Protein AF-A0A6P2B2T2-F1 (afdb_monomer)

Nearest PDB structures (foldseek):
  8x6g-assembly1_H  TM=9.852E-01  e=2.542E-02  Staphylococcus aureus
  6dvb-assembly1_F  TM=8.873E-01  e=1.556E-02  Mycobacterium tuberculosis H37Rv
  1or7-assembly3_A  TM=9.246E-01  e=1.600E-01  Escherichia coli
  6in7-assembly1_B  TM=9.343E-01  e=1.924E-01  Pseudomonas aeruginosa PAO1
  1or7-assembly3_B  TM=9.023E-01  e=2.780E-01  Escherichia coli

Radius of gyration: 14.07 Å; Cα contacts (8 Å, |Δi|>4): 42; chains: 1; bounding box: 32×29×30 Å

Foldseek 3Di:
DVLLVPDDPVLNVLCCVCPVVVDQLVVVCVVVVHDSVVSVVSPVVSVVSSVCVVVCVCVVVVVVVPPD

Structure (mmCIF, N/CA/C/O backbone):
data_AF-A0A6P2B2T2-F1
#
_entry.id   AF-A0A6P2B2T2-F1
#
loop_
_atom_site.group_PDB
_atom_site.id
_atom_site.type_symbol
_atom_site.label_atom_id
_atom_site.label_alt_id
_atom_site.label_comp_id
_atom_site.label_asym_id
_atom_site.label_entity_id
_atom_site.label_seq_id
_atom_site.pdbx_PDB_ins_code
_atom_site.Cartn_x
_atom_site.Cartn_y
_atom_site.Cartn_z
_atom_site.occupancy
_atom_site.B_iso_or_equiv
_atom_site.auth_seq_id
_atom_site.auth_comp_id
_atom_site.auth_asym_id
_atom_site.auth_atom_id
_atom_site.pdbx_PDB_model_num
ATOM 1 N N . TYR A 1 1 ? 0.602 4.990 -16.737 1.00 52.47 1 TYR A N 1
ATOM 2 C CA . TYR A 1 1 ? -0.021 3.777 -16.158 1.00 52.47 1 TYR A CA 1
ATOM 3 C C . TYR A 1 1 ? 0.865 2.514 -16.144 1.00 52.47 1 TYR A C 1
ATOM 5 O O . TYR A 1 1 ? 0.517 1.583 -15.430 1.00 52.47 1 TYR A O 1
ATOM 13 N N . GLN A 1 2 ? 2.028 2.454 -16.819 1.00 61.28 2 GLN A N 1
ATOM 14 C CA . GLN A 1 2 ? 2.853 1.224 -16.910 1.00 61.28 2 GLN A CA 1
ATOM 15 C C . GLN A 1 2 ? 3.451 0.709 -15.577 1.00 61.28 2 GLN A C 1
ATOM 17 O O . GLN A 1 2 ? 3.750 -0.476 -15.444 1.00 61.28 2 GLN A O 1
ATOM 22 N N . LEU A 1 3 ? 3.589 1.558 -14.553 1.00 69.19 3 LEU A N 1
ATOM 23 C CA . LEU A 1 3 ? 4.192 1.161 -13.272 1.00 69.19 3 LEU A CA 1
ATOM 24 C C . LEU A 1 3 ? 3.233 0.397 -12.353 1.00 69.19 3 LEU A C 1
ATOM 26 O O . LEU A 1 3 ? 3.671 -0.473 -11.607 1.00 69.19 3 LEU A O 1
ATOM 30 N N . ILE A 1 4 ? 1.929 0.654 -12.433 1.00 73.06 4 ILE A N 1
ATOM 31 C CA . ILE A 1 4 ? 0.936 -0.031 -11.591 1.00 73.06 4 ILE A CA 1
ATOM 32 C C . ILE A 1 4 ? 0.735 -1.482 -12.056 1.00 73.06 4 ILE A C 1
ATOM 34 O O . ILE A 1 4 ? 0.520 -2.360 -11.229 1.00 73.06 4 ILE A O 1
ATOM 38 N N . GLY A 1 5 ? 0.912 -1.769 -13.352 1.00 77.94 5 GLY A N 1
ATOM 39 C CA . GLY A 1 5 ? 0.701 -3.108 -13.921 1.00 77.94 5 GLY A CA 1
ATOM 40 C C . GLY A 1 5 ? 1.614 -4.217 -13.377 1.00 77.94 5 GLY A C 1
ATOM 41 O O . GLY A 1 5 ? 1.251 -5.380 -13.460 1.00 77.94 5 GLY A O 1
ATOM 42 N N . GLY A 1 6 ? 2.763 -3.880 -12.776 1.00 81.06 6 GLY A N 1
ATOM 43 C CA . GLY A 1 6 ? 3.649 -4.862 -12.113 1.00 81.06 6 GLY A CA 1
ATOM 44 C C . GLY A 1 6 ? 3.408 -5.018 -10.604 1.00 81.06 6 GLY A C 1
ATOM 45 O O . GLY A 1 6 ? 4.228 -5.595 -9.886 1.00 81.06 6 GLY A O 1
ATOM 46 N N . LEU A 1 7 ? 2.319 -4.443 -10.094 1.00 87.44 7 LEU A N 1
ATOM 47 C CA . LEU A 1 7 ? 1.809 -4.712 -8.754 1.00 87.44 7 LEU A CA 1
ATOM 48 C C . LEU A 1 7 ? 0.777 -5.842 -8.816 1.00 87.44 7 LEU A C 1
ATOM 50 O O . LEU A 1 7 ? 0.002 -5.924 -9.767 1.00 87.44 7 LEU A O 1
ATOM 54 N N . SER A 1 8 ? 0.724 -6.683 -7.788 1.00 89.38 8 SER A N 1
ATOM 55 C CA . SER A 1 8 ? -0.352 -7.666 -7.625 1.00 89.38 8 SER A CA 1
ATOM 56 C C . SER A 1 8 ? -1.707 -6.971 -7.448 1.00 89.38 8 SER A C 1
ATOM 58 O O . SER A 1 8 ? -1.774 -5.815 -7.025 1.00 89.38 8 SER A O 1
ATOM 60 N N . ARG A 1 9 ? -2.817 -7.681 -7.691 1.00 90.06 9 ARG A N 1
ATOM 61 C CA . ARG A 1 9 ? -4.170 -7.119 -7.495 1.00 90.06 9 ARG A CA 1
ATOM 62 C C . ARG A 1 9 ? -4.377 -6.520 -6.100 1.0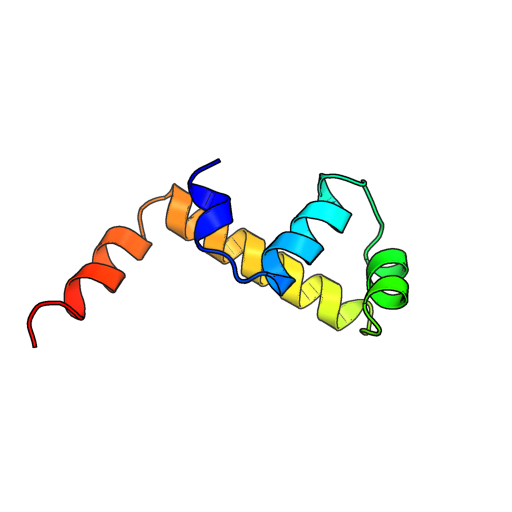0 90.06 9 ARG A C 1
ATOM 64 O O . ARG A 1 9 ? -4.977 -5.457 -5.987 1.00 90.06 9 ARG A O 1
ATOM 71 N N . ARG A 1 10 ? -3.848 -7.160 -5.051 1.00 90.19 10 ARG A N 1
ATOM 72 C CA . ARG A 1 10 ? -3.970 -6.670 -3.667 1.00 90.19 10 ARG A CA 1
ATOM 73 C C . ARG A 1 10 ? -3.188 -5.372 -3.450 1.00 90.19 10 ARG A C 1
ATOM 75 O O . ARG A 1 10 ? -3.683 -4.455 -2.802 1.00 90.19 10 ARG A O 1
ATOM 82 N N . GLU A 1 11 ? -1.998 -5.263 -4.035 1.00 92.38 11 GLU A N 1
ATOM 83 C CA . GLU A 1 11 ? -1.192 -4.037 -4.002 1.00 92.38 11 GLU A CA 1
ATOM 84 C C . GLU A 1 11 ? -1.864 -2.894 -4.785 1.00 92.38 11 GLU A C 1
ATOM 86 O O . GLU A 1 11 ? -1.913 -1.761 -4.307 1.00 92.38 11 GLU A O 1
ATOM 91 N N . GLN A 1 12 ? -2.436 -3.189 -5.958 1.00 92.94 12 GLN A N 1
ATOM 92 C CA . GLN A 1 12 ? -3.200 -2.216 -6.748 1.00 92.94 12 GLN A CA 1
ATOM 93 C C . GLN A 1 12 ? -4.428 -1.713 -5.982 1.00 92.94 12 GLN A C 1
ATOM 95 O O . GLN A 1 12 ? -4.686 -0.513 -5.960 1.00 92.94 12 GLN A O 1
ATOM 100 N N . GLN A 1 13 ? -5.150 -2.612 -5.306 1.00 93.88 13 GLN A N 1
ATOM 101 C CA . GLN A 1 13 ? -6.317 -2.268 -4.495 1.00 93.88 13 GLN A CA 1
ATOM 102 C C . GLN A 1 13 ? -5.944 -1.365 -3.310 1.00 93.88 13 GLN A C 1
ATOM 104 O O . GLN A 1 13 ? -6.633 -0.381 -3.051 1.00 93.88 13 GLN A O 1
ATOM 109 N N . LEU A 1 14 ? -4.822 -1.639 -2.635 1.00 94.62 14 LEU A N 1
ATOM 110 C CA . LEU A 1 14 ? -4.300 -0.777 -1.568 1.00 94.62 14 LEU A CA 1
ATOM 111 C C . LEU A 1 14 ? -3.956 0.629 -2.078 1.00 94.62 14 LEU A C 1
ATOM 113 O O . LEU A 1 14 ? -4.325 1.615 -1.442 1.00 94.62 14 LEU A O 1
ATOM 117 N N . ILE A 1 15 ? -3.291 0.735 -3.234 1.00 93.81 15 ILE A N 1
ATOM 118 C CA . ILE A 1 15 ? -2.970 2.025 -3.864 1.00 93.81 15 ILE A CA 1
ATOM 119 C C . ILE A 1 15 ? -4.243 2.772 -4.274 1.00 93.81 15 ILE A C 1
ATOM 121 O O . ILE A 1 15 ? -4.358 3.965 -4.001 1.00 93.81 15 ILE A O 1
ATOM 125 N N . ALA A 1 16 ? -5.208 2.082 -4.886 1.00 93.94 16 ALA A N 1
ATOM 126 C CA . ALA A 1 16 ? -6.470 2.676 -5.313 1.00 93.94 16 ALA A CA 1
ATOM 127 C C . ALA A 1 16 ? -7.263 3.227 -4.123 1.00 93.94 16 ALA A C 1
ATOM 129 O O . ALA A 1 16 ? -7.744 4.353 -4.179 1.00 93.94 16 ALA A O 1
ATOM 130 N N . LEU A 1 17 ? -7.341 2.488 -3.014 1.00 94.94 17 LEU A N 1
ATOM 131 C CA . LEU A 1 17 ? -8.022 2.974 -1.816 1.00 94.94 17 LEU A CA 1
ATOM 132 C C . LEU A 1 17 ? -7.272 4.141 -1.163 1.00 94.94 17 LEU A C 1
ATOM 134 O O . LEU A 1 17 ? -7.902 5.113 -0.754 1.00 94.94 17 LEU A O 1
ATOM 138 N N . LYS A 1 18 ? -5.938 4.069 -1.078 1.00 94.62 18 LYS A N 1
ATOM 139 C CA . LYS A 1 18 ? -5.134 5.088 -0.395 1.00 94.62 18 LYS A CA 1
ATOM 140 C C . LYS A 1 18 ? -5.040 6.402 -1.164 1.00 94.62 18 LYS A C 1
ATOM 142 O O . LYS A 1 18 ? -5.160 7.462 -0.561 1.00 94.62 18 LYS A O 1
ATOM 147 N N . TYR A 1 19 ? -4.773 6.324 -2.462 1.00 92.44 19 TYR A N 1
ATOM 148 C CA . TYR A 1 19 ? -4.434 7.480 -3.295 1.00 92.44 19 TYR A CA 1
ATOM 149 C C . TYR A 1 19 ? -5.498 7.795 -4.347 1.00 92.44 19 TYR A C 1
ATOM 151 O O . TYR A 1 19 ? -5.551 8.921 -4.819 1.00 92.44 19 TYR A O 1
ATOM 159 N N . GLY A 1 20 ? -6.336 6.824 -4.721 1.00 91.19 20 GLY A N 1
ATOM 160 C CA . GLY A 1 20 ? -7.468 7.055 -5.625 1.00 91.19 20 GLY A CA 1
ATOM 161 C C . GLY A 1 20 ? -8.743 7.476 -4.893 1.00 91.19 20 GLY A C 1
ATOM 162 O O . GLY A 1 20 ? -9.471 8.328 -5.382 1.00 91.19 20 GLY A O 1
ATOM 163 N N . ALA A 1 21 ? -9.003 6.896 -3.719 1.00 94.06 21 ALA A N 1
ATOM 164 C CA . ALA A 1 21 ? -10.187 7.172 -2.899 1.00 94.06 21 ALA A CA 1
ATOM 165 C C . ALA A 1 21 ? -9.866 7.898 -1.577 1.00 94.06 21 ALA A C 1
ATOM 167 O O . ALA A 1 21 ? -10.732 7.972 -0.706 1.00 94.06 21 ALA A O 1
ATOM 168 N N . GLU A 1 22 ? -8.620 8.362 -1.415 1.00 93.56 22 GLU A N 1
ATOM 169 C CA . GLU A 1 22 ? -8.111 9.139 -0.268 1.00 93.56 22 GLU A CA 1
ATOM 170 C C . GLU A 1 22 ? -8.412 8.539 1.119 1.00 93.56 22 GLU A C 1
ATOM 172 O O . GLU A 1 22 ? -8.545 9.239 2.124 1.00 93.56 22 GLU A O 1
ATOM 177 N N . GLN A 1 23 ? -8.504 7.210 1.209 1.00 96.69 23 GLN A N 1
ATOM 178 C CA . GLN A 1 23 ? -8.861 6.547 2.457 1.00 96.69 23 GLN A CA 1
ATOM 179 C C . GLN A 1 23 ? -7.709 6.545 3.469 1.00 96.69 23 GLN A C 1
ATOM 181 O O . GLN A 1 23 ? -6.517 6.448 3.147 1.00 96.69 23 GLN A O 1
ATOM 186 N N . THR A 1 24 ? -8.069 6.590 4.752 1.00 95.69 24 THR A N 1
ATOM 187 C CA . THR A 1 24 ? -7.109 6.440 5.851 1.00 95.69 24 THR A CA 1
ATOM 188 C C . THR A 1 24 ? -6.692 4.979 6.011 1.00 95.69 24 THR A C 1
ATOM 190 O O . THR A 1 24 ? -7.432 4.061 5.653 1.00 95.69 24 THR A O 1
ATOM 193 N N . ASN A 1 25 ? -5.520 4.736 6.606 1.00 94.31 25 ASN A N 1
ATOM 194 C CA . ASN A 1 25 ? -5.029 3.371 6.824 1.00 94.31 25 ASN A CA 1
ATOM 195 C C . ASN A 1 25 ? -6.002 2.558 7.695 1.00 94.31 25 ASN A C 1
ATOM 197 O O . ASN A 1 25 ? -6.223 1.382 7.428 1.00 94.31 25 ASN A O 1
ATOM 201 N N . ARG A 1 26 ? -6.654 3.212 8.665 1.00 95.69 26 ARG A N 1
ATOM 202 C CA . ARG A 1 26 ? -7.731 2.644 9.483 1.00 95.69 26 ARG A CA 1
ATOM 203 C C . ARG A 1 26 ? -8.964 2.239 8.675 1.00 95.69 26 ARG A C 1
ATOM 205 O O . ARG A 1 26 ? -9.497 1.154 8.878 1.00 95.69 26 ARG A O 1
ATOM 212 N N . LYS A 1 27 ? -9.429 3.083 7.747 1.00 95.88 27 LYS A N 1
ATOM 213 C CA . LYS A 1 27 ? -10.589 2.742 6.908 1.00 95.88 27 LYS A CA 1
ATOM 214 C C . LYS A 1 27 ? -10.257 1.590 5.959 1.00 95.88 27 LYS A C 1
ATOM 216 O O . LYS A 1 27 ? -11.056 0.675 5.806 1.00 95.88 27 LYS A O 1
ATOM 221 N N . ILE A 1 28 ? -9.060 1.605 5.377 1.00 95.88 28 ILE A N 1
ATOM 222 C CA . ILE A 1 28 ? -8.560 0.530 4.511 1.00 95.88 28 ILE A CA 1
ATOM 223 C C . ILE A 1 28 ? -8.452 -0.789 5.282 1.00 95.88 28 ILE A C 1
ATOM 225 O O . ILE A 1 28 ? -8.860 -1.825 4.768 1.00 95.88 28 ILE A O 1
ATOM 229 N N . ALA A 1 29 ? -7.949 -0.742 6.516 1.00 96.25 29 ALA A N 1
ATOM 230 C CA . ALA A 1 29 ? -7.876 -1.886 7.420 1.00 96.25 29 ALA A CA 1
ATOM 231 C C . ALA A 1 29 ? -9.253 -2.533 7.631 1.00 96.25 29 ALA A C 1
ATOM 233 O O . ALA A 1 29 ? -9.383 -3.742 7.470 1.00 96.25 29 ALA A O 1
ATOM 234 N N . HIS A 1 30 ? -10.292 -1.729 7.874 1.00 96.00 30 HIS A N 1
ATOM 235 C CA . HIS A 1 30 ? -11.664 -2.235 7.967 1.00 96.00 30 HIS A CA 1
ATOM 236 C C . HIS A 1 30 ? -12.203 -2.802 6.646 1.00 96.00 30 HIS A C 1
ATOM 238 O O . HIS A 1 30 ? -12.885 -3.817 6.662 1.00 96.00 30 HIS A O 1
ATOM 244 N N . ILE A 1 31 ? -11.907 -2.168 5.506 1.00 94.69 31 ILE A N 1
ATOM 245 C CA . ILE A 1 31 ? -12.391 -2.618 4.187 1.00 94.69 31 ILE A CA 1
ATOM 246 C C . ILE A 1 31 ? -11.765 -3.959 3.778 1.00 94.69 31 ILE A C 1
ATOM 248 O O . ILE A 1 31 ? -12.418 -4.768 3.126 1.00 94.69 31 ILE A O 1
ATOM 252 N N . LEU A 1 32 ? -10.493 -4.179 4.118 1.00 92.50 32 LEU A N 1
ATOM 253 C CA . LEU A 1 32 ? -9.710 -5.331 3.659 1.00 92.50 32 LEU A CA 1
ATOM 254 C C . LEU A 1 32 ? -9.507 -6.415 4.725 1.00 92.50 32 LEU A C 1
ATOM 256 O O . LEU A 1 32 ? -8.745 -7.350 4.471 1.00 92.50 32 LEU A O 1
ATOM 260 N N . ASP A 1 33 ? -10.146 -6.269 5.887 1.00 94.25 33 ASP A N 1
ATOM 261 C CA . ASP A 1 33 ? -9.982 -7.133 7.063 1.00 94.25 33 ASP A CA 1
ATOM 262 C C . ASP A 1 33 ? -8.500 -7.348 7.427 1.00 94.25 33 ASP A C 1
ATOM 264 O O . ASP A 1 33 ? -7.943 -8.446 7.432 1.00 94.25 33 ASP A O 1
ATOM 268 N N . MET A 1 34 ? -7.803 -6.232 7.635 1.00 93.12 34 MET A N 1
ATOM 269 C CA . MET A 1 34 ? -6.387 -6.186 7.997 1.00 93.12 34 MET A CA 1
ATOM 270 C C . MET A 1 34 ? -6.192 -5.274 9.203 1.00 93.12 34 MET A C 1
ATOM 272 O O . MET A 1 34 ? -6.996 -4.385 9.457 1.00 93.12 34 MET A O 1
ATOM 276 N N . SER A 1 35 ? -5.072 -5.412 9.913 1.00 96.31 35 SER 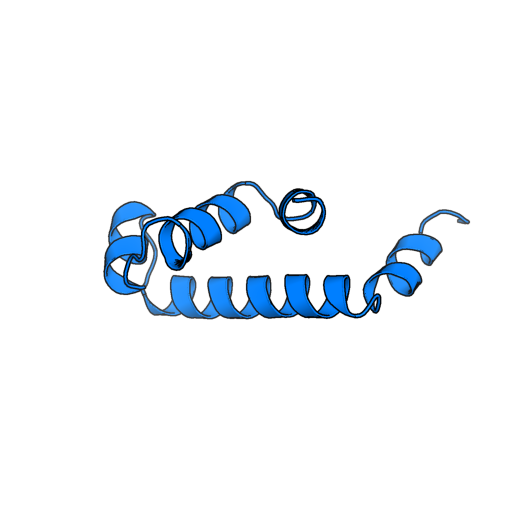A N 1
ATOM 277 C CA . SER A 1 35 ? -4.687 -4.404 10.903 1.00 96.31 35 SER A CA 1
ATOM 278 C C . SER A 1 35 ? -4.163 -3.130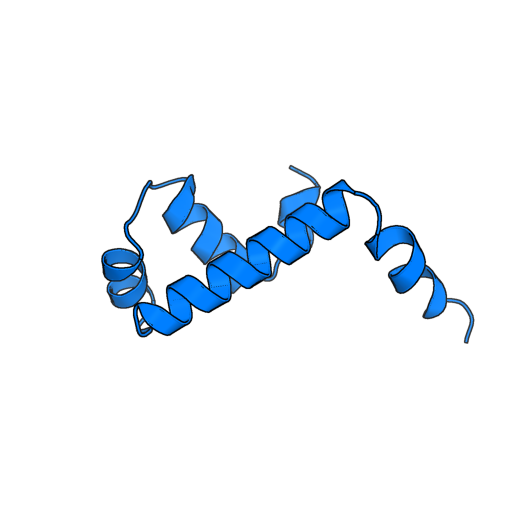 10.230 1.00 96.31 35 SER A C 1
ATOM 280 O O . SER A 1 35 ? -3.542 -3.175 9.163 1.00 96.31 35 SER A O 1
ATOM 282 N N . GLU A 1 36 ? -4.357 -1.984 10.885 1.00 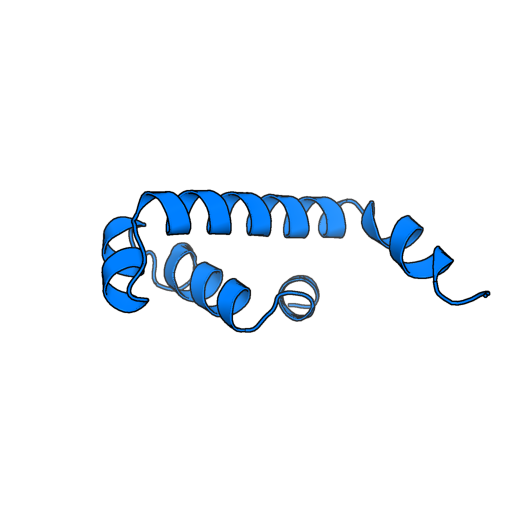96.31 36 GLU A N 1
ATOM 283 C CA . GLU A 1 36 ? -3.854 -0.683 10.418 1.00 96.31 36 GLU A CA 1
ATOM 284 C C . GLU A 1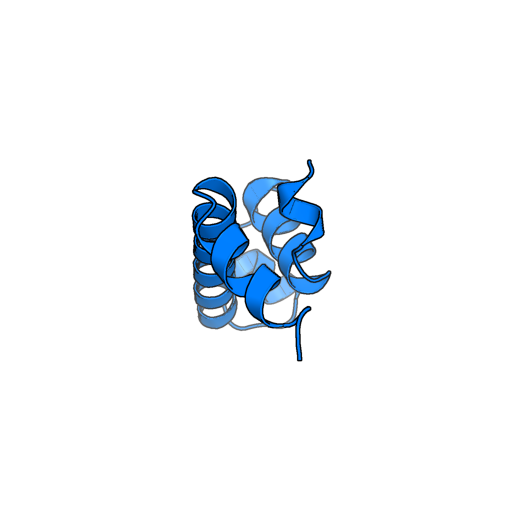 36 ? -2.329 -0.705 10.198 1.00 96.31 36 GLU A C 1
ATOM 286 O O . GLU A 1 36 ? -1.833 -0.187 9.194 1.00 96.31 36 GLU A O 1
ATOM 291 N N . SER A 1 37 ? -1.587 -1.385 11.078 1.00 95.44 37 SER A N 1
ATOM 292 C CA . SER A 1 37 ? -0.140 -1.578 10.942 1.00 95.44 37 SER A CA 1
ATOM 293 C C . SER A 1 37 ? 0.222 -2.375 9.688 1.00 95.44 37 SER A C 1
ATOM 295 O O . SER A 1 37 ? 1.125 -1.978 8.954 1.00 95.44 37 SER A O 1
ATOM 297 N N . ASN A 1 38 ? -0.506 -3.457 9.392 1.00 94.75 38 ASN A N 1
ATOM 298 C CA . ASN A 1 38 ? -0.246 -4.280 8.211 1.00 94.75 38 ASN A CA 1
ATOM 299 C C . ASN A 1 38 ? -0.533 -3.510 6.909 1.00 94.75 38 ASN A C 1
ATOM 301 O O . ASN A 1 38 ? 0.216 -3.623 5.936 1.00 94.75 38 ASN A O 1
ATOM 305 N N . VAL A 1 39 ? -1.566 -2.658 6.908 1.00 95.88 39 VAL A N 1
ATOM 306 C CA . VAL A 1 39 ? -1.849 -1.724 5.804 1.00 95.88 39 VAL A CA 1
ATOM 307 C C . VAL A 1 39 ? -0.695 -0.739 5.616 1.00 95.88 39 VAL A C 1
ATOM 309 O O . VAL A 1 39 ? -0.209 -0.579 4.496 1.00 95.88 39 VAL A O 1
ATOM 312 N N . GLY A 1 40 ? -0.213 -0.120 6.698 1.00 95.75 40 GLY A N 1
ATOM 313 C CA . GLY A 1 40 ? 0.913 0.816 6.656 1.00 95.75 40 GLY A CA 1
ATOM 314 C C . GLY A 1 40 ? 2.195 0.181 6.108 1.00 95.75 40 GLY A C 1
ATOM 315 O O . GLY A 1 40 ? 2.800 0.711 5.176 1.00 95.75 40 GLY A O 1
ATOM 316 N N . THR A 1 41 ? 2.578 -0.993 6.620 1.00 97.12 41 THR A N 1
ATOM 317 C CA . THR A 1 41 ? 3.752 -1.735 6.134 1.00 97.12 41 THR A CA 1
ATOM 318 C C . THR A 1 41 ? 3.603 -2.140 4.668 1.00 97.12 41 THR A C 1
ATOM 320 O O . THR A 1 41 ? 4.556 -2.013 3.896 1.00 97.12 41 THR A O 1
ATOM 323 N N . SER A 1 42 ? 2.415 -2.595 4.262 1.00 94.88 42 SER A N 1
ATOM 324 C CA . SER A 1 42 ? 2.147 -2.984 2.874 1.00 94.88 42 SER A CA 1
ATOM 325 C C . SER A 1 42 ? 2.255 -1.788 1.929 1.00 94.88 42 SER A C 1
ATOM 327 O O . SER A 1 42 ? 2.953 -1.872 0.921 1.00 94.88 42 SER A O 1
ATOM 329 N N . LEU A 1 43 ? 1.652 -0.648 2.280 1.00 95.31 43 LEU A N 1
ATOM 330 C CA . LEU A 1 43 ? 1.755 0.584 1.494 1.00 95.31 43 LEU A CA 1
ATOM 331 C C . LEU A 1 43 ? 3.206 1.050 1.362 1.00 95.31 43 LEU A C 1
ATOM 333 O O . LEU A 1 43 ? 3.648 1.341 0.252 1.00 95.31 43 LEU A O 1
ATOM 337 N N . GLN A 1 44 ? 3.974 1.046 2.455 1.00 95.25 44 GLN A N 1
ATOM 338 C CA . GLN A 1 44 ? 5.384 1.436 2.418 1.00 95.25 44 GLN A CA 1
ATOM 339 C C . GLN A 1 44 ? 6.194 0.562 1.448 1.00 95.25 44 GLN A C 1
ATOM 341 O O . GLN A 1 44 ? 6.960 1.079 0.632 1.00 95.25 44 GLN A O 1
ATOM 346 N N . ARG A 1 45 ? 5.996 -0.764 1.493 1.00 93.94 45 ARG A N 1
ATOM 347 C CA . ARG A 1 45 ? 6.655 -1.711 0.578 1.00 93.94 45 ARG A CA 1
ATOM 348 C C . ARG A 1 45 ? 6.263 -1.466 -0.878 1.00 93.94 45 ARG A C 1
ATOM 350 O O . ARG A 1 45 ? 7.138 -1.464 -1.742 1.00 93.94 45 ARG A O 1
ATOM 357 N N . ILE A 1 46 ? 4.983 -1.205 -1.151 1.00 94.12 46 ILE A N 1
ATOM 358 C CA . ILE A 1 46 ? 4.502 -0.913 -2.507 1.00 94.12 46 ILE A CA 1
ATOM 359 C C . ILE A 1 46 ? 5.140 0.372 -3.043 1.00 94.12 46 ILE A C 1
ATOM 361 O O . ILE A 1 46 ? 5.637 0.379 -4.168 1.00 94.12 46 ILE A O 1
ATOM 365 N N . ILE A 1 47 ? 5.194 1.443 -2.246 1.00 92.75 47 ILE A N 1
ATOM 366 C CA . ILE A 1 47 ? 5.835 2.702 -2.652 1.00 92.75 47 ILE A CA 1
ATOM 367 C C . ILE A 1 47 ? 7.333 2.506 -2.906 1.00 92.75 47 ILE A C 1
ATOM 369 O O . ILE A 1 47 ? 7.855 3.020 -3.895 1.00 92.75 47 ILE A O 1
ATOM 373 N N . HIS A 1 48 ? 8.027 1.722 -2.076 1.00 91.81 48 HIS A N 1
ATOM 374 C CA . HIS A 1 48 ? 9.430 1.371 -2.317 1.00 91.81 48 HIS A CA 1
ATOM 375 C C . HIS A 1 48 ? 9.609 0.603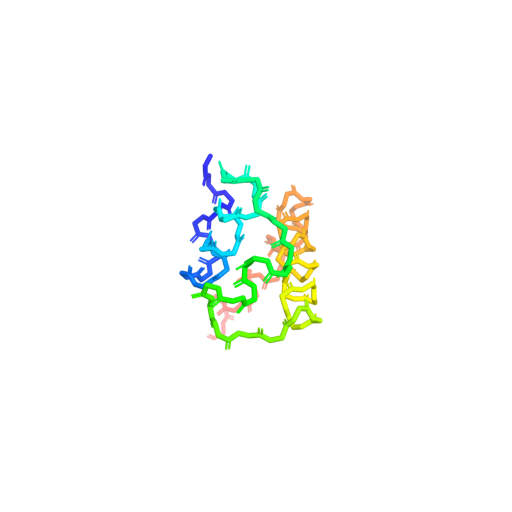 -3.633 1.00 91.81 48 HIS A C 1
ATOM 377 O O . HIS A 1 48 ? 10.490 0.942 -4.423 1.00 91.81 48 HIS A O 1
ATOM 383 N N . LYS A 1 49 ? 8.745 -0.380 -3.911 1.00 88.50 49 LYS A N 1
ATOM 384 C CA . LYS A 1 49 ? 8.743 -1.142 -5.169 1.00 88.50 49 LYS A CA 1
ATOM 385 C C . LYS A 1 49 ? 8.498 -0.230 -6.373 1.00 88.50 49 LYS A C 1
ATOM 387 O O . LYS A 1 49 ? 9.232 -0.299 -7.358 1.00 88.50 49 LYS A O 1
ATOM 392 N N . LEU A 1 50 ? 7.521 0.672 -6.280 1.00 89.94 50 LEU A N 1
ATOM 393 C CA . LEU A 1 50 ? 7.228 1.661 -7.319 1.00 89.94 50 LEU A CA 1
ATOM 394 C C . LEU A 1 50 ? 8.406 2.616 -7.549 1.00 89.94 50 LEU A C 1
ATOM 396 O O . LEU A 1 50 ? 8.780 2.836 -8.698 1.00 89.94 50 LEU A O 1
ATOM 400 N N . ARG A 1 51 ? 9.037 3.127 -6.484 1.00 89.31 51 ARG A N 1
ATOM 401 C CA . ARG A 1 51 ? 10.209 4.014 -6.573 1.00 89.31 51 ARG A CA 1
ATOM 402 C C . ARG A 1 51 ? 11.412 3.311 -7.194 1.00 89.31 51 ARG A C 1
ATOM 404 O O . ARG A 1 51 ? 12.082 3.876 -8.049 1.00 89.31 51 ARG A O 1
ATOM 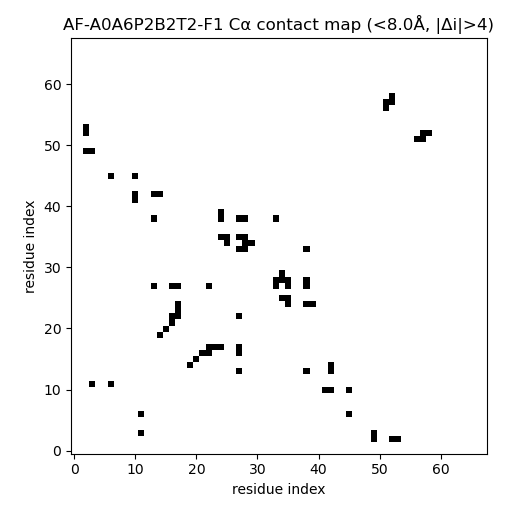411 N N . ALA A 1 52 ? 11.679 2.071 -6.800 1.00 86.12 52 ALA A N 1
ATOM 412 C CA . ALA A 1 52 ? 12.777 1.301 -7.365 1.00 86.12 52 ALA A CA 1
ATOM 413 C C . ALA A 1 52 ? 12.560 1.012 -8.862 1.00 86.12 52 ALA A C 1
ATOM 415 O O . ALA A 1 52 ? 13.512 1.056 -9.639 1.00 86.12 52 ALA A O 1
ATOM 416 N N . ARG A 1 53 ? 11.313 0.756 -9.284 1.00 85.06 53 ARG A N 1
ATOM 417 C CA . ARG A 1 53 ? 10.965 0.594 -10.706 1.00 85.06 53 ARG A CA 1
ATOM 418 C C . ARG A 1 53 ? 11.063 1.911 -11.471 1.00 85.06 53 ARG A C 1
ATOM 420 O O . ARG A 1 53 ? 11.604 1.912 -12.570 1.00 85.06 53 ARG A O 1
ATOM 427 N N . TRP A 1 54 ? 10.618 3.019 -10.875 1.00 86.31 54 TRP A N 1
ATOM 428 C CA . TRP A 1 54 ? 10.786 4.365 -11.436 1.00 86.31 54 TRP A CA 1
ATOM 429 C C . TRP A 1 54 ? 12.261 4.693 -11.689 1.00 86.31 54 TRP A C 1
ATOM 431 O O . TRP A 1 54 ? 12.621 5.163 -12.761 1.00 86.31 54 TRP A O 1
ATOM 441 N N . ASN A 1 55 ? 13.130 4.365 -10.732 1.00 84.12 55 ASN A N 1
ATOM 442 C CA . ASN A 1 55 ? 14.571 4.601 -10.825 1.00 84.12 55 ASN A CA 1
ATOM 443 C C . ASN A 1 55 ? 15.308 3.574 -11.712 1.00 84.12 55 ASN A C 1
ATOM 445 O O . ASN A 1 55 ? 16.534 3.604 -11.783 1.00 84.12 55 ASN A O 1
ATOM 449 N N . GLY A 1 56 ? 14.602 2.624 -12.340 1.00 71.69 56 GLY A N 1
ATOM 450 C CA . GLY A 1 56 ? 15.208 1.586 -13.179 1.00 71.69 56 GLY A CA 1
ATOM 451 C C . GLY A 1 56 ? 16.072 0.565 -12.426 1.00 71.69 56 GLY A C 1
ATOM 452 O O . GLY A 1 56 ? 16.774 -0.222 -13.055 1.00 71.69 56 GLY A O 1
ATOM 453 N N . VAL A 1 57 ? 16.017 0.529 -11.090 1.00 63.16 57 VAL A N 1
ATOM 454 C CA . VAL A 1 57 ? 16.834 -0.378 -10.261 1.00 63.16 57 VAL A CA 1
ATOM 455 C C . VAL A 1 57 ? 16.440 -1.846 -10.483 1.00 63.16 57 VAL A C 1
ATOM 457 O O . VAL A 1 57 ? 17.291 -2.726 -10.407 1.00 63.16 57 VAL A O 1
ATOM 460 N N . TRP A 1 58 ? 15.185 -2.109 -10.869 1.00 57.91 58 TRP A N 1
ATOM 461 C CA . TRP A 1 58 ? 14.695 -3.453 -11.214 1.00 57.91 58 TRP A CA 1
ATOM 462 C C . TRP A 1 58 ? 15.008 -3.901 -12.654 1.00 57.91 58 TRP A C 1
ATOM 464 O O . TRP A 1 58 ? 15.109 -5.098 -12.893 1.00 57.91 58 TRP A O 1
ATOM 474 N N . LEU A 1 59 ? 15.295 -2.983 -13.594 1.00 53.50 59 LEU A N 1
ATOM 475 C CA . LEU A 1 59 ? 15.652 -3.334 -14.988 1.00 53.50 59 LEU A CA 1
ATOM 476 C C . LEU A 1 59 ? 16.962 -4.142 -15.103 1.00 53.50 59 LEU A C 1
ATOM 478 O O . LEU A 1 59 ? 17.251 -4.704 -16.162 1.00 53.50 59 LEU A O 1
ATOM 482 N N . ARG A 1 60 ? 17.771 -4.179 -14.035 1.00 51.38 60 ARG A N 1
ATOM 483 C CA . ARG A 1 60 ? 19.004 -4.978 -13.944 1.00 51.38 60 ARG A CA 1
ATOM 484 C C . ARG A 1 60 ? 18.822 -6.313 -13.217 1.00 51.38 60 ARG A C 1
ATOM 486 O O . ARG A 1 60 ? 19.655 -7.192 -13.409 1.00 51.38 60 ARG A O 1
ATOM 493 N N . ALA A 1 61 ? 17.786 -6.449 -12.389 1.00 53.56 61 ALA A N 1
ATOM 494 C CA . ALA A 1 61 ? 17.516 -7.668 -11.629 1.00 53.56 61 ALA A CA 1
ATOM 495 C C . ALA A 1 61 ? 16.701 -8.665 -12.466 1.00 53.56 61 ALA A C 1
ATOM 497 O O . ALA A 1 61 ? 17.097 -9.820 -12.568 1.00 53.56 61 ALA A O 1
ATOM 498 N N . ASP A 1 62 ? 15.668 -8.187 -13.169 1.00 52.78 62 ASP A N 1
ATOM 499 C CA . ASP A 1 62 ? 14.769 -9.044 -13.960 1.00 52.78 62 ASP A CA 1
ATOM 500 C C . ASP A 1 62 ? 15.470 -9.677 -15.184 1.00 52.78 62 ASP A C 1
ATOM 502 O O . ASP A 1 62 ? 15.095 -10.750 -15.636 1.00 52.78 62 ASP A O 1
ATOM 506 N N . ARG A 1 63 ? 16.551 -9.068 -15.700 1.00 51.81 63 ARG A N 1
ATOM 507 C CA . ARG A 1 63 ? 17.291 -9.591 -16.869 1.00 51.81 63 ARG A CA 1
ATOM 508 C C . ARG A 1 63 ? 18.256 -10.742 -16.542 1.00 51.81 63 ARG A C 1
ATOM 510 O O . ARG A 1 63 ? 18.847 -11.302 -17.458 1.00 51.81 63 ARG A O 1
ATOM 517 N N . LYS A 1 64 ? 18.481 -11.067 -15.262 1.00 49.09 64 LYS A N 1
ATOM 518 C CA . LYS A 1 64 ? 19.381 -12.171 -14.872 1.00 49.09 64 LYS A CA 1
ATOM 519 C C . LYS A 1 64 ? 18.695 -13.538 -14.813 1.00 49.09 64 LYS A C 1
ATOM 521 O O . LYS A 1 64 ? 19.404 -14.531 -14.718 1.00 49.09 64 LYS A O 1
ATOM 526 N N . GLU A 1 65 ? 17.370 -13.598 -14.906 1.00 50.91 65 GLU A N 1
ATOM 527 C CA . GLU A 1 65 ? 16.622 -14.866 -14.895 1.00 50.91 65 GLU A CA 1
ATOM 528 C C . GLU A 1 65 ? 16.306 -15.399 -16.306 1.00 50.91 65 GLU A C 1
ATOM 530 O O . GLU A 1 65 ? 15.811 -16.509 -16.440 1.00 50.91 65 GLU A O 1
ATOM 535 N N . GLU A 1 66 ? 16.642 -14.657 -17.370 1.00 46.97 66 GLU A N 1
ATOM 536 C CA . GLU A 1 66 ? 16.307 -15.015 -18.762 1.00 46.97 66 GLU A CA 1
ATOM 537 C C . GLU A 1 66 ? 17.472 -15.662 -19.547 1.00 46.97 66 GLU A C 1
ATOM 539 O O . GLU A 1 66 ? 17.342 -15.944 -20.736 1.00 46.97 66 GLU A O 1
ATOM 544 N N . THR A 1 67 ? 18.620 -15.919 -18.901 1.00 45.88 67 THR A N 1
ATOM 545 C CA . THR A 1 67 ? 19.782 -16.605 -19.512 1.00 45.88 67 THR A CA 1
ATOM 546 C C . THR A 1 67 ? 20.343 -17.742 -18.647 1.00 45.88 67 THR A C 1
ATOM 548 O O . THR A 1 67 ? 21.562 -17.880 -18.516 1.00 45.88 67 THR A O 1
ATOM 551 N N . SER A 1 68 ? 19.491 -18.550 -18.017 1.00 43.66 68 SER A N 1
ATOM 552 C CA . SER A 1 68 ? 19.900 -19.824 -17.399 1.00 43.66 68 SER A CA 1
ATOM 553 C C . SER A 1 68 ? 18.923 -20.937 -17.725 1.00 43.66 68 SER 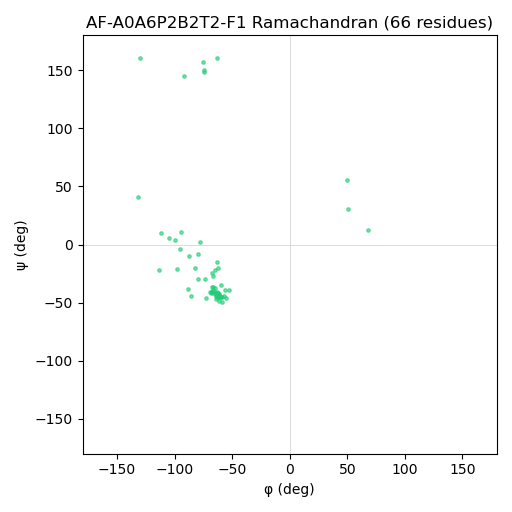A C 1
ATOM 555 O O . SER A 1 68 ? 17.709 -20.651 -17.759 1.00 43.66 68 SER A O 1
#

pLDDT: mean 83.33, std 16.87, range [43.66, 97.12]

Mean predicted aligned error: 7.41 Å

Sequence (68 aa):
YQLIGGLSRREQQLIALKYGAEQTNRKIAHILDMSESNVGTSLQRIIHKLRARWNGVWLRADRKEETS

Secondary structure (DSSP, 8-state):
-TTGGGS-HHHHHHHIIIIIS---HHHHHHHHT--HHHHHHHHHHHHHHHHHHHTTSGGGTGGGSS--

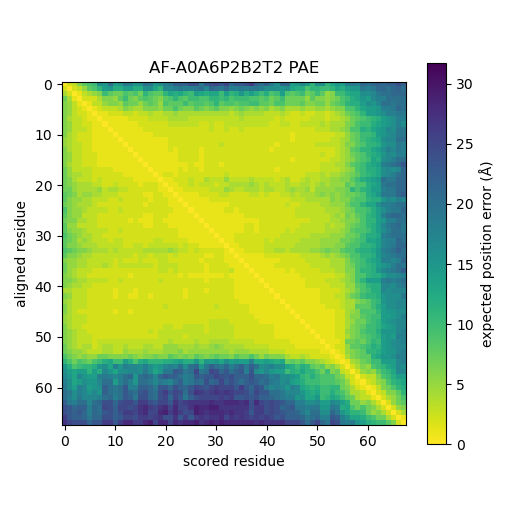Solvent-accessible surface area (backbone atoms only — not comparable to full-atom values): 4035 Å² total; per-residue (Å²): 119,80,74,60,73,80,45,55,72,69,55,45,51,51,48,41,40,43,72,70,63,67,42,50,50,61,58,49,11,66,75,67,78,47,52,42,66,59,43,49,54,50,52,53,52,51,53,51,53,50,51,36,51,74,71,47,63,46,72,66,58,68,63,66,70,78,79,119